Protein AF-A0A4Q3L710-F1 (afdb_monomer_lite)

Foldseek 3Di:
DPDDDDDQDPVNCVVQVPPDPCSSCVPPPQWAFPQDPVVPGTWIGHNNHIDPWDDDPNHID

Radius of gyration: 12.39 Å; chains: 1; bounding box: 28×23×32 Å

Structure (mmCIF, N/CA/C/O backbone):
data_AF-A0A4Q3L710-F1
#
_entry.id   AF-A0A4Q3L710-F1
#
loop_
_atom_site.group_PDB
_atom_site.id
_atom_site.type_symbol
_atom_site.label_atom_id
_atom_site.label_alt_id
_atom_site.label_comp_id
_atom_site.label_asym_id
_atom_site.label_entity_id
_atom_site.label_seq_id
_atom_site.pdbx_PDB_ins_code
_atom_site.Cartn_x
_atom_site.Cartn_y
_atom_site.Cartn_z
_atom_site.occupancy
_atom_site.B_iso_or_equiv
_atom_site.auth_seq_id
_atom_site.auth_comp_id
_atom_site.auth_asym_id
_atom_site.auth_atom_id
_atom_site.pdbx_PDB_model_num
ATOM 1 N N . MET A 1 1 ? -3.539 -13.231 17.770 1.00 68.31 1 MET A N 1
ATOM 2 C CA . MET A 1 1 ? -2.163 -12.712 17.606 1.00 68.31 1 MET A CA 1
ATOM 3 C C . MET A 1 1 ? -2.166 -11.232 17.962 1.00 68.31 1 MET A C 1
ATOM 5 O O . MET A 1 1 ? -2.950 -10.511 17.354 1.00 68.31 1 MET A O 1
ATOM 9 N N . PRO A 1 2 ? -1.379 -10.760 18.940 1.00 89.31 2 PRO A N 1
ATOM 10 C CA . PRO A 1 2 ? -1.330 -9.342 19.288 1.00 89.31 2 PRO A CA 1
ATOM 11 C C . PRO A 1 2 ? -0.416 -8.588 18.310 1.00 89.31 2 PRO A C 1
ATOM 13 O O . PRO A 1 2 ? 0.766 -8.384 18.570 1.00 89.31 2 PRO A O 1
ATOM 16 N N . GLN A 1 3 ? -0.957 -8.216 17.151 1.00 89.94 3 GLN A N 1
ATOM 17 C CA . GLN A 1 3 ? -0.268 -7.406 16.143 1.00 89.94 3 GLN A CA 1
ATOM 18 C C . GLN A 1 3 ? -1.234 -6.372 15.557 1.00 89.94 3 GLN A C 1
ATOM 20 O O . GLN A 1 3 ? -2.436 -6.611 15.469 1.00 89.94 3 GLN A O 1
ATOM 25 N N . SER A 1 4 ? -0.707 -5.213 15.157 1.00 91.69 4 SER A N 1
ATOM 26 C CA . SER A 1 4 ? -1.493 -4.167 14.497 1.00 91.69 4 SER A CA 1
ATOM 27 C C . SER A 1 4 ? -1.607 -4.476 13.004 1.00 91.69 4 SER A C 1
ATOM 29 O O . SER A 1 4 ? -0.589 -4.589 12.325 1.00 91.69 4 SER A O 1
ATOM 31 N N . ILE A 1 5 ? -2.838 -4.623 12.513 1.00 91.88 5 ILE A N 1
ATOM 32 C CA . ILE A 1 5 ? -3.151 -4.979 11.125 1.00 91.88 5 ILE A CA 1
ATOM 33 C C . ILE A 1 5 ? -4.154 -3.958 10.585 1.00 91.88 5 ILE A C 1
ATOM 35 O O . ILE A 1 5 ? -5.088 -3.574 11.285 1.00 91.88 5 ILE A O 1
ATOM 39 N N . GLN A 1 6 ? -3.957 -3.529 9.341 1.00 92.44 6 GLN A N 1
ATOM 40 C CA . GLN A 1 6 ? -4.919 -2.741 8.575 1.00 92.44 6 GLN A CA 1
ATOM 41 C C . GLN A 1 6 ? -5.223 -3.504 7.286 1.00 92.44 6 GLN A C 1
ATOM 43 O O . GLN A 1 6 ? -4.313 -4.063 6.675 1.00 92.44 6 GLN A O 1
ATOM 48 N N . VAL A 1 7 ? -6.491 -3.544 6.889 1.00 94.88 7 VAL A N 1
ATOM 49 C CA . VAL A 1 7 ? -6.944 -4.244 5.683 1.00 94.88 7 VAL A CA 1
ATOM 50 C C . VAL A 1 7 ? -7.691 -3.242 4.821 1.00 94.88 7 VAL A C 1
ATOM 52 O O . VAL A 1 7 ? -8.587 -2.567 5.321 1.00 94.88 7 VAL A O 1
ATOM 55 N N . VAL A 1 8 ? -7.333 -3.162 3.539 1.00 95.75 8 VAL A N 1
ATOM 56 C CA . VAL A 1 8 ? -8.110 -2.425 2.537 1.00 95.75 8 VAL A CA 1
ATOM 57 C C . VAL A 1 8 ? -9.022 -3.430 1.826 1.00 95.75 8 VAL A C 1
ATOM 59 O O . VAL A 1 8 ? -8.514 -4.309 1.127 1.00 95.75 8 VAL A O 1
ATOM 62 N N . PRO A 1 9 ? -10.351 -3.373 2.029 1.00 97.06 9 PRO A N 1
ATOM 63 C CA . PRO A 1 9 ? -11.281 -4.286 1.374 1.00 97.06 9 PRO A CA 1
ATOM 64 C C . PRO A 1 9 ? -11.328 -4.068 -0.138 1.00 97.06 9 PRO A C 1
ATOM 66 O O . PRO A 1 9 ? -11.108 -2.962 -0.628 1.00 97.06 9 PRO A O 1
ATOM 69 N N . ARG A 1 10 ? -11.713 -5.111 -0.880 1.00 95.88 10 ARG A N 1
ATOM 70 C CA . ARG A 1 10 ? -11.848 -5.044 -2.341 1.00 95.88 10 ARG A CA 1
ATOM 71 C C . ARG A 1 10 ? -12.836 -3.967 -2.803 1.00 95.88 10 ARG A C 1
ATOM 73 O O . ARG A 1 10 ? -12.526 -3.260 -3.752 1.00 95.88 10 ARG A O 1
ATOM 80 N N . THR A 1 11 ? -13.963 -3.813 -2.111 1.00 97.25 11 THR A N 1
ATOM 81 C CA . THR A 1 11 ? -14.973 -2.790 -2.428 1.00 97.25 11 THR A CA 1
ATOM 82 C C . THR A 1 11 ? -14.384 -1.382 -2.387 1.00 97.25 11 THR A C 1
ATOM 84 O O . THR A 1 11 ? -14.600 -0.601 -3.298 1.00 97.25 11 THR A O 1
ATOM 87 N N . VAL A 1 12 ? -13.534 -1.090 -1.398 1.00 96.50 12 VAL A N 1
ATOM 88 C CA . VAL A 1 12 ? -12.856 0.209 -1.271 1.00 96.50 12 VAL A CA 1
ATOM 89 C C . VAL A 1 12 ? -11.895 0.465 -2.436 1.00 96.50 12 VAL A C 1
ATOM 91 O O . VAL A 1 12 ? -11.800 1.591 -2.909 1.00 96.50 12 VAL A O 1
ATOM 94 N N . ILE A 1 13 ? -11.196 -0.568 -2.918 1.00 97.00 13 ILE A N 1
ATOM 95 C CA . ILE A 1 13 ? -10.302 -0.468 -4.086 1.00 97.00 13 ILE A CA 1
ATOM 96 C C . ILE A 1 13 ? -11.104 -0.133 -5.350 1.00 97.00 13 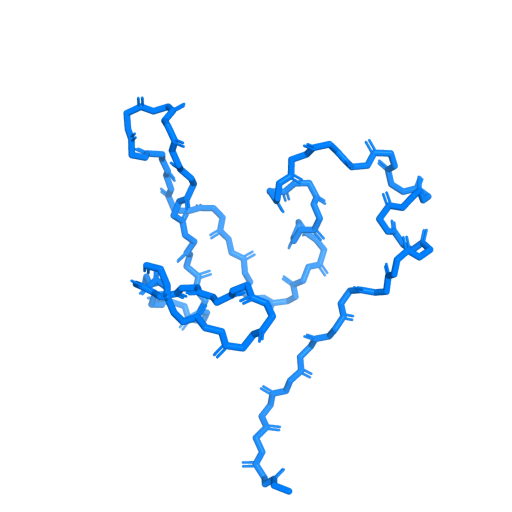ILE A C 1
ATOM 98 O O . ILE A 1 13 ? -10.679 0.695 -6.154 1.00 97.00 13 ILE A O 1
ATOM 102 N N . GLU A 1 14 ? -12.259 -0.778 -5.518 1.00 97.31 14 GLU A N 1
ATOM 103 C CA . GLU A 1 14 ? -13.151 -0.577 -6.663 1.00 97.31 14 GLU A CA 1
ATOM 104 C C . GLU A 1 14 ? -13.809 0.805 -6.634 1.00 97.31 14 GLU A C 1
ATOM 106 O O . GLU A 1 14 ? -13.769 1.508 -7.641 1.00 97.31 14 GLU A O 1
ATOM 111 N N . ASP A 1 15 ? -14.3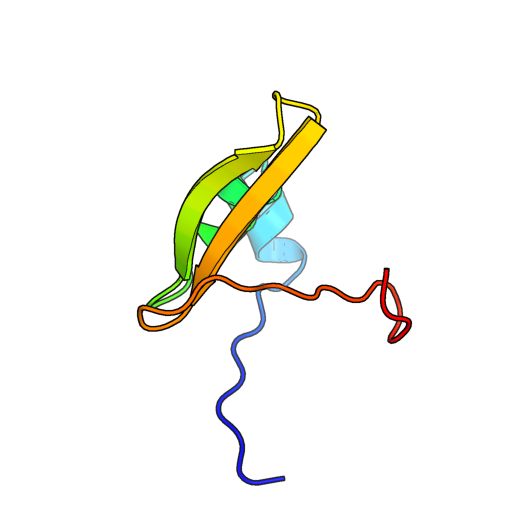11 1.234 -5.475 1.00 97.06 15 ASP A N 1
ATOM 112 C CA . ASP A 1 15 ? -14.909 2.558 -5.276 1.00 97.06 15 ASP A CA 1
ATOM 113 C C . ASP A 1 15 ? -13.900 3.690 -5.530 1.00 97.06 15 ASP A C 1
ATOM 115 O O . ASP A 1 15 ? -14.253 4.746 -6.052 1.00 97.06 15 ASP A O 1
ATOM 119 N N . GLN A 1 16 ? -12.625 3.469 -5.193 1.00 95.31 16 GLN A N 1
ATOM 120 C CA . GLN A 1 16 ? -11.534 4.410 -5.469 1.00 95.31 16 GLN A CA 1
ATOM 121 C C . GLN A 1 16 ? -11.077 4.403 -6.936 1.00 95.31 16 GLN A C 1
ATOM 123 O O . GLN A 1 16 ? -10.242 5.230 -7.301 1.00 95.31 16 GLN A O 1
ATOM 128 N N . ALA A 1 17 ? -11.568 3.473 -7.766 1.00 96.31 17 ALA A N 1
ATOM 129 C CA . ALA A 1 17 ? -11.053 3.202 -9.110 1.00 96.31 17 ALA A CA 1
ATOM 130 C C . ALA A 1 17 ? -9.517 3.043 -9.136 1.00 96.31 17 ALA A C 1
ATOM 132 O O . ALA A 1 17 ? -8.839 3.455 -10.080 1.00 96.31 17 ALA A O 1
ATOM 133 N N . ALA A 1 18 ? -8.959 2.457 -8.073 1.00 95.94 18 ALA A N 1
ATOM 134 C CA . ALA A 1 18 ? -7.523 2.367 -7.869 1.00 95.94 18 ALA A CA 1
ATOM 135 C C . ALA A 1 18 ? -6.900 1.330 -8.816 1.00 95.94 18 ALA A C 1
ATOM 137 O O . ALA A 1 18 ? -7.245 0.146 -8.787 1.00 95.94 18 ALA A O 1
ATOM 138 N N . VAL A 1 19 ? -5.944 1.773 -9.639 1.00 93.69 19 VAL A N 1
ATOM 139 C CA . VAL A 1 19 ? -5.214 0.916 -10.596 1.00 93.69 19 VAL A CA 1
ATOM 140 C C . VAL A 1 19 ? -3.744 0.724 -10.221 1.00 93.69 19 VAL A C 1
ATOM 142 O O . VAL A 1 19 ? -3.064 -0.120 -10.807 1.00 93.69 19 VAL A O 1
ATOM 145 N N . ARG A 1 20 ? -3.243 1.471 -9.230 1.00 91.50 20 ARG A N 1
ATOM 146 C CA . ARG A 1 20 ? -1.892 1.335 -8.668 1.00 91.50 20 ARG A CA 1
ATOM 147 C C . ARG A 1 20 ? -1.958 1.064 -7.171 1.00 91.50 20 ARG A C 1
ATOM 149 O O . ARG A 1 20 ? -2.896 1.469 -6.492 1.00 91.50 20 ARG A O 1
ATOM 156 N N . LEU A 1 21 ? -0.918 0.426 -6.634 1.00 91.12 21 LEU A N 1
ATOM 157 C CA . LEU A 1 21 ? -0.834 0.147 -5.199 1.00 91.12 21 LEU A CA 1
ATOM 158 C C . LEU A 1 21 ? -0.792 1.437 -4.367 1.00 91.12 21 LEU A C 1
ATOM 160 O O . LEU A 1 21 ? -1.426 1.491 -3.317 1.00 91.12 21 LEU A O 1
ATOM 164 N N . THR A 1 22 ? -0.126 2.491 -4.855 1.00 92.00 22 THR A N 1
ATOM 165 C CA . THR A 1 22 ? -0.131 3.809 -4.194 1.00 92.00 22 THR A CA 1
ATOM 166 C C . THR A 1 22 ? -1.542 4.371 -4.017 1.00 92.00 22 THR A C 1
ATOM 168 O O . THR A 1 22 ? -1.848 4.876 -2.939 1.00 92.00 22 THR A O 1
ATOM 171 N N . ASP A 1 23 ? -2.419 4.211 -5.012 1.00 94.62 23 ASP A N 1
ATOM 172 C CA . ASP A 1 23 ? -3.809 4.676 -4.933 1.00 94.62 23 ASP A CA 1
ATOM 173 C C . ASP A 1 23 ? -4.595 3.893 -3.870 1.00 94.62 23 ASP A C 1
ATOM 175 O O . ASP A 1 23 ? -5.408 4.462 -3.149 1.00 94.62 23 ASP A O 1
ATOM 179 N N . VAL A 1 24 ? -4.312 2.595 -3.714 1.00 95.12 24 VAL A N 1
ATOM 180 C CA . VAL A 1 24 ? -4.948 1.733 -2.703 1.00 95.12 24 VAL A CA 1
ATOM 181 C C . VAL A 1 24 ? -4.538 2.124 -1.282 1.00 95.12 24 VAL A C 1
ATOM 183 O O . VAL A 1 24 ? -5.365 2.125 -0.368 1.00 95.12 24 VAL A O 1
ATOM 186 N N . VAL A 1 25 ? -3.255 2.430 -1.065 1.00 94.12 25 VAL A N 1
ATOM 187 C CA . VAL A 1 25 ? -2.716 2.673 0.285 1.00 94.12 25 VAL A CA 1
ATOM 188 C C . VAL A 1 25 ? -2.718 4.141 0.706 1.00 94.12 25 VAL A C 1
ATOM 190 O O . VAL A 1 25 ? -2.362 4.432 1.846 1.00 94.12 25 VAL A O 1
ATOM 193 N N . GLN A 1 26 ? -3.157 5.063 -0.156 1.00 92.19 26 GLN A N 1
ATOM 194 C CA . GLN A 1 26 ? -3.158 6.507 0.122 1.00 92.19 26 GLN A CA 1
ATOM 195 C C . GLN A 1 26 ? -3.949 6.896 1.385 1.00 92.19 26 GLN A C 1
ATOM 197 O O . GLN A 1 26 ? -3.613 7.867 2.054 1.00 92.19 26 GLN A O 1
ATOM 202 N N . ASN A 1 27 ? -4.982 6.115 1.724 1.00 92.06 27 ASN A N 1
ATOM 203 C CA . ASN A 1 27 ? -5.861 6.343 2.874 1.00 92.06 27 ASN A CA 1
ATOM 204 C C . ASN A 1 27 ? -5.492 5.480 4.096 1.00 92.06 27 ASN A C 1
ATOM 206 O O . ASN A 1 27 ? -6.214 5.472 5.094 1.00 92.06 27 ASN A O 1
ATOM 210 N N . VAL A 1 28 ? -4.395 4.719 4.031 1.00 93.56 28 VAL A N 1
ATOM 211 C CA . VAL A 1 28 ? -3.958 3.837 5.118 1.00 93.56 28 VAL A CA 1
ATOM 212 C C . VAL A 1 28 ? -3.050 4.611 6.066 1.00 93.56 28 VAL A C 1
ATOM 214 O O . VAL A 1 28 ? -2.049 5.206 5.665 1.00 93.56 28 VAL A O 1
ATOM 217 N N . SER A 1 29 ? -3.372 4.582 7.359 1.00 93.38 29 SER A N 1
ATOM 218 C CA . SER A 1 29 ? -2.627 5.356 8.349 1.00 93.38 29 SER A CA 1
ATOM 219 C C . SER A 1 29 ? -1.168 4.915 8.419 1.00 93.38 29 SER A C 1
ATOM 221 O O . SER A 1 29 ? -0.864 3.725 8.555 1.00 93.38 29 SER A O 1
ATOM 223 N N . SER A 1 30 ? -0.276 5.909 8.428 1.00 93.25 30 SER A N 1
ATOM 224 C CA . SER A 1 30 ? 1.175 5.736 8.551 1.00 93.25 30 SER A CA 1
ATOM 225 C C . SER A 1 30 ? 1.821 4.952 7.402 1.00 93.25 30 SER A C 1
ATOM 227 O O . SER A 1 30 ? 2.899 4.390 7.609 1.00 93.25 30 SER A O 1
ATOM 229 N N . VAL A 1 31 ? 1.189 4.922 6.223 1.00 94.56 31 VAL A N 1
ATOM 230 C CA . VAL A 1 31 ? 1.753 4.385 4.976 1.00 94.56 31 VAL A CA 1
ATOM 231 C C . VAL A 1 31 ? 1.963 5.533 3.997 1.00 94.56 31 VAL A C 1
ATOM 233 O O . VAL A 1 31 ? 1.047 6.302 3.725 1.00 94.56 31 VAL A O 1
ATOM 236 N N . GLN A 1 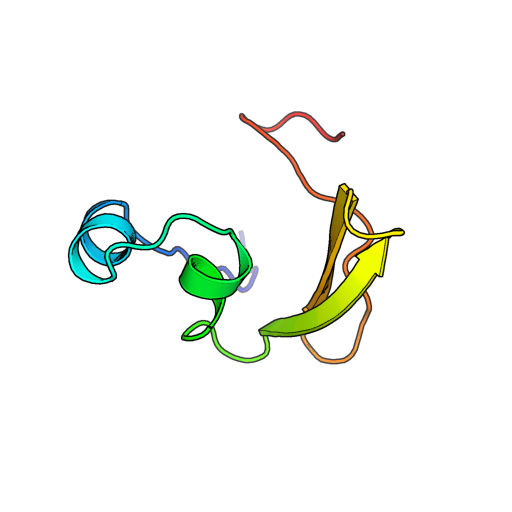32 ? 3.185 5.682 3.498 1.00 94.31 32 GLN A N 1
ATOM 237 C CA . GLN A 1 32 ? 3.572 6.771 2.599 1.00 94.31 32 GLN A CA 1
ATOM 238 C C . GLN A 1 32 ? 4.438 6.219 1.471 1.00 94.31 32 GLN A C 1
ATOM 240 O O . GLN A 1 32 ? 5.276 5.348 1.707 1.00 94.31 32 GLN A O 1
ATOM 245 N N . LEU A 1 33 ? 4.273 6.732 0.252 1.00 92.38 33 LEU A N 1
ATOM 246 C CA . LEU A 1 33 ? 5.191 6.426 -0.842 1.00 92.38 33 LEU A CA 1
ATOM 247 C C . LEU A 1 33 ? 6.579 6.988 -0.498 1.00 92.38 33 LEU A C 1
ATOM 249 O O . LEU A 1 33 ? 6.724 8.176 -0.228 1.00 92.38 33 LEU A O 1
ATOM 253 N N . ASN A 1 34 ? 7.593 6.129 -0.507 1.00 90.75 34 ASN A N 1
ATOM 254 C CA . ASN A 1 34 ? 8.986 6.524 -0.307 1.00 90.75 34 ASN A CA 1
ATOM 255 C C . ASN A 1 34 ? 9.650 6.904 -1.638 1.00 90.75 34 ASN A C 1
ATOM 257 O O . ASN A 1 34 ? 10.412 7.861 -1.717 1.00 90.75 34 ASN A O 1
ATOM 261 N N . GLY A 1 35 ? 9.349 6.158 -2.700 1.00 88.25 35 GLY A N 1
ATOM 262 C CA . GLY A 1 35 ? 9.888 6.408 -4.031 1.00 88.25 35 GLY A CA 1
ATOM 263 C C . GLY A 1 35 ? 9.652 5.234 -4.967 1.00 88.25 35 GLY A C 1
ATOM 264 O O . GLY A 1 35 ? 8.972 4.271 -4.611 1.00 88.25 35 GLY A O 1
ATOM 265 N N . THR A 1 36 ? 10.247 5.291 -6.156 1.00 83.94 36 THR A N 1
ATOM 266 C CA . THR A 1 36 ? 10.167 4.200 -7.132 1.00 83.94 36 THR A CA 1
ATOM 267 C C . THR A 1 36 ? 11.540 3.586 -7.389 1.00 83.94 36 THR A C 1
ATOM 269 O O . THR A 1 36 ? 12.549 4.283 -7.481 1.00 83.94 36 THR A O 1
ATOM 272 N N . ALA A 1 37 ? 11.590 2.267 -7.546 1.00 78.50 37 ALA A N 1
ATOM 273 C CA . ALA A 1 37 ? 12.760 1.546 -8.025 1.00 78.50 37 ALA A CA 1
ATOM 274 C C . ALA A 1 37 ? 12.836 1.667 -9.556 1.00 78.50 37 ALA A C 1
ATOM 276 O O . ALA A 1 37 ? 12.426 0.770 -10.294 1.00 78.50 37 ALA A O 1
ATOM 277 N N . GLY A 1 38 ? 13.284 2.827 -10.046 1.00 76.88 38 GLY A N 1
ATOM 278 C CA . GLY A 1 38 ? 13.447 3.088 -11.480 1.00 76.88 38 GLY A CA 1
ATOM 279 C C . GLY A 1 38 ? 12.151 2.930 -12.277 1.00 76.88 38 GLY A C 1
ATOM 280 O O . GLY A 1 38 ? 12.171 2.336 -13.353 1.00 76.88 38 GLY A O 1
ATOM 281 N N . ASN A 1 39 ? 11.030 3.407 -11.722 1.00 76.19 39 ASN A N 1
ATOM 282 C CA . ASN A 1 39 ? 9.684 3.304 -12.296 1.00 76.19 39 ASN A CA 1
ATOM 283 C C . ASN A 1 39 ? 9.151 1.868 -12.498 1.00 76.19 39 ASN A C 1
ATOM 285 O O . ASN A 1 39 ? 8.165 1.674 -13.203 1.00 76.19 39 ASN A O 1
ATOM 289 N N . ARG A 1 40 ? 9.797 0.857 -11.896 1.00 73.69 40 ARG A N 1
ATOM 290 C CA . ARG A 1 40 ? 9.397 -0.560 -12.003 1.00 73.69 40 ARG A CA 1
ATOM 291 C C . ARG A 1 40 ? 8.668 -1.085 -10.771 1.00 73.69 40 ARG A C 1
ATOM 293 O O . ARG A 1 40 ? 7.878 -2.011 -10.888 1.00 73.69 40 ARG A O 1
ATOM 300 N N . ALA A 1 41 ? 8.943 -0.507 -9.606 1.00 78.81 41 ALA A N 1
ATOM 301 C CA . ALA A 1 41 ? 8.286 -0.860 -8.354 1.00 78.81 41 ALA A CA 1
ATOM 302 C C . ALA A 1 41 ? 8.184 0.363 -7.443 1.00 78.81 41 ALA A C 1
ATOM 304 O O . ALA A 1 41 ? 9.017 1.265 -7.517 1.00 78.81 41 ALA A O 1
ATOM 305 N N . GLU A 1 42 ? 7.175 0.384 -6.584 1.00 87.31 42 GLU A N 1
ATOM 306 C CA . GLU A 1 42 ? 6.962 1.419 -5.574 1.00 87.31 42 GLU A CA 1
ATOM 307 C C . GLU A 1 42 ? 7.521 0.911 -4.236 1.00 87.31 42 GLU A C 1
ATOM 309 O O . GLU A 1 4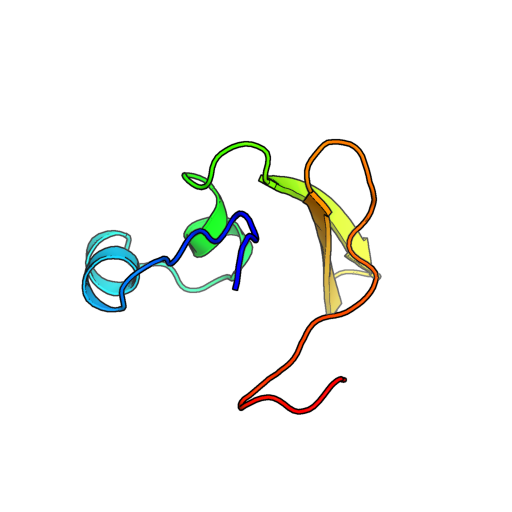2 ? 7.329 -0.246 -3.866 1.00 87.31 42 GLU A O 1
ATOM 314 N N . THR A 1 43 ? 8.260 1.762 -3.527 1.00 90.31 43 THR A N 1
ATOM 315 C CA . THR A 1 43 ? 8.723 1.494 -2.158 1.00 90.31 43 THR A CA 1
ATOM 316 C C . THR A 1 43 ? 7.922 2.353 -1.197 1.00 90.31 43 THR A C 1
ATOM 318 O O . THR A 1 43 ? 7.622 3.506 -1.510 1.00 90.31 43 THR A O 1
ATOM 321 N N . TYR A 1 44 ? 7.596 1.820 -0.024 1.00 93.19 44 TYR A N 1
ATOM 322 C CA . TYR A 1 44 ? 6.741 2.502 0.946 1.00 93.19 44 TYR A CA 1
ATOM 323 C C . TYR A 1 44 ? 7.436 2.646 2.285 1.00 93.19 44 TYR A C 1
ATOM 325 O O . TYR A 1 44 ? 8.164 1.753 2.703 1.00 93.19 44 TYR A O 1
ATOM 333 N N . ASN A 1 45 ? 7.157 3.740 2.979 1.00 94.81 45 ASN A N 1
ATOM 334 C CA . ASN A 1 45 ? 7.460 3.896 4.389 1.00 94.81 45 ASN A CA 1
ATOM 335 C C . ASN A 1 45 ? 6.233 3.512 5.208 1.00 94.81 45 ASN A C 1
ATOM 337 O O . ASN A 1 45 ? 5.140 4.030 4.980 1.00 94.81 45 ASN A O 1
ATOM 341 N N . ILE A 1 46 ? 6.423 2.622 6.177 1.00 94.75 46 ILE A N 1
ATOM 342 C CA . ILE A 1 46 ? 5.400 2.211 7.134 1.00 94.75 46 ILE A CA 1
ATOM 343 C C . ILE A 1 46 ? 5.914 2.572 8.523 1.00 94.75 46 ILE A C 1
ATOM 345 O O . ILE A 1 46 ? 6.918 2.032 8.984 1.00 94.75 46 ILE A O 1
ATOM 349 N N . ARG A 1 47 ? 5.239 3.517 9.188 1.00 94.06 47 ARG A N 1
ATOM 350 C CA . ARG A 1 47 ? 5.624 4.024 10.524 1.00 94.06 47 ARG A CA 1
ATOM 351 C C . ARG A 1 47 ? 7.082 4.512 10.602 1.00 94.06 47 ARG A C 1
ATOM 353 O O . ARG A 1 47 ? 7.755 4.290 11.602 1.00 94.06 47 ARG A O 1
ATOM 360 N N . GLY A 1 48 ? 7.559 5.171 9.545 1.00 94.06 48 GLY A N 1
ATOM 361 C CA . GLY A 1 48 ? 8.907 5.755 9.479 1.00 94.06 48 GLY A CA 1
ATOM 362 C C . GLY A 1 48 ? 10.015 4.813 8.995 1.00 94.06 48 GLY A C 1
ATOM 363 O O . GLY A 1 48 ? 11.157 5.247 8.893 1.00 94.06 48 GLY A O 1
ATOM 364 N N . PHE A 1 49 ? 9.699 3.559 8.660 1.00 94.50 49 PHE A N 1
ATOM 365 C CA . PHE A 1 49 ? 10.667 2.587 8.145 1.00 94.50 49 PHE A CA 1
ATOM 366 C C . PHE A 1 49 ? 10.316 2.160 6.723 1.00 94.50 49 PHE A C 1
ATOM 368 O O . PHE A 1 49 ? 9.146 1.919 6.423 1.00 94.50 49 PHE A O 1
ATOM 375 N N . VAL A 1 50 ? 11.328 2.001 5.867 1.00 92.81 50 VAL A N 1
ATOM 376 C CA . VAL A 1 50 ? 11.137 1.488 4.505 1.00 92.81 50 VAL A CA 1
ATOM 377 C C . VAL A 1 50 ? 10.688 0.026 4.570 1.00 92.81 50 VAL A C 1
ATOM 379 O O . VAL A 1 50 ? 11.380 -0.832 5.123 1.00 92.81 50 VAL A O 1
ATOM 382 N N . ALA A 1 51 ? 9.537 -0.270 3.978 1.00 90.50 51 ALA A N 1
ATOM 383 C CA . ALA A 1 51 ? 9.045 -1.620 3.776 1.00 90.50 51 ALA A CA 1
ATOM 384 C C . ALA A 1 51 ? 9.916 -2.323 2.730 1.00 90.50 51 ALA A C 1
ATOM 386 O O . ALA A 1 51 ? 9.917 -1.971 1.552 1.00 90.50 51 ALA A O 1
ATOM 387 N N . SER A 1 52 ? 10.669 -3.323 3.176 1.00 83.88 52 SER A N 1
ATOM 388 C CA . SER A 1 52 ? 11.608 -4.081 2.343 1.00 83.88 52 SER A CA 1
ATOM 389 C C . SER A 1 52 ? 11.029 -5.379 1.784 1.00 83.88 52 SER A C 1
ATOM 391 O O . SER A 1 52 ? 11.699 -6.059 1.014 1.00 83.88 52 SER A O 1
ATOM 393 N N . ARG A 1 53 ? 9.813 -5.758 2.196 1.00 85.44 53 ARG A N 1
ATOM 394 C CA . ARG A 1 53 ? 9.185 -7.038 1.856 1.00 85.44 53 ARG A CA 1
ATOM 395 C C . ARG A 1 53 ? 7.709 -6.844 1.555 1.00 85.44 53 ARG A C 1
ATOM 397 O O . ARG A 1 53 ? 7.023 -6.105 2.259 1.00 85.44 53 ARG A O 1
ATOM 404 N N . TYR A 1 54 ? 7.223 -7.573 0.565 1.00 89.56 54 TYR A N 1
ATOM 405 C CA . TYR A 1 54 ? 5.804 -7.772 0.303 1.00 89.56 54 TYR A CA 1
ATOM 406 C C . TYR A 1 54 ? 5.567 -9.249 -0.009 1.00 89.56 54 TYR A C 1
ATOM 408 O O . TYR A 1 54 ? 6.504 -9.998 -0.289 1.00 89.56 54 TYR A O 1
ATOM 416 N N . ALA A 1 55 ? 4.316 -9.680 0.105 1.00 92.69 55 ALA A N 1
ATOM 417 C CA . ALA A 1 55 ? 3.933 -11.053 -0.165 1.00 92.69 55 ALA A CA 1
ATOM 418 C C . ALA A 1 55 ? 2.657 -11.090 -1.001 1.00 92.69 55 ALA A C 1
ATOM 420 O O . ALA A 1 55 ? 1.742 -10.297 -0.779 1.00 92.69 55 ALA A O 1
ATOM 421 N N . ILE A 1 56 ? 2.585 -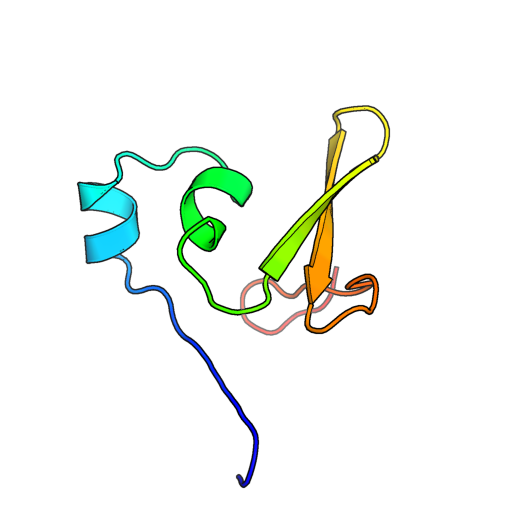12.038 -1.930 1.00 93.25 56 ILE A N 1
ATOM 422 C CA . ILE A 1 56 ? 1.386 -12.329 -2.719 1.00 93.25 56 ILE A CA 1
ATOM 423 C C . ILE A 1 56 ? 0.935 -13.734 -2.337 1.00 93.25 56 ILE A C 1
ATOM 425 O O . ILE A 1 56 ? 1.728 -14.673 -2.359 1.00 93.25 56 ILE A O 1
ATOM 429 N N . ASN A 1 57 ? -0.329 -13.879 -1.930 1.00 94.50 57 ASN A N 1
ATOM 430 C CA . ASN A 1 57 ? -0.884 -15.150 -1.444 1.00 94.50 57 ASN A CA 1
ATOM 431 C C . ASN A 1 57 ? -0.070 -15.791 -0.297 1.00 94.50 57 ASN A C 1
ATOM 433 O O . ASN A 1 57 ? -0.028 -17.009 -0.166 1.00 94.50 57 ASN A O 1
ATOM 437 N N . GLY A 1 58 ? 0.599 -14.972 0.524 1.00 93.06 58 GLY A N 1
ATOM 438 C CA . GLY A 1 58 ? 1.428 -15.432 1.645 1.00 93.06 58 GLY A CA 1
ATOM 439 C C . GLY A 1 58 ? 2.882 -15.777 1.297 1.00 93.06 58 GLY A C 1
ATOM 440 O O . GLY A 1 58 ? 3.657 -16.056 2.209 1.00 93.06 58 GLY A O 1
ATOM 441 N N . PHE A 1 59 ? 3.285 -15.703 0.026 1.00 95.38 59 PHE A N 1
ATOM 442 C CA . PHE A 1 59 ? 4.660 -15.963 -0.411 1.00 95.38 59 PHE A CA 1
ATOM 443 C C . PHE A 1 59 ? 5.424 -14.658 -0.629 1.00 95.38 59 PHE A C 1
ATOM 445 O O . PHE A 1 59 ? 4.928 -13.764 -1.315 1.00 95.38 59 PHE A O 1
ATOM 452 N N . ALA A 1 60 ? 6.618 -14.548 -0.042 1.00 89.31 60 ALA A N 1
ATOM 453 C CA . ALA A 1 60 ? 7.483 -13.380 -0.202 1.00 89.31 60 ALA A CA 1
ATOM 454 C C . ALA A 1 60 ? 8.089 -13.310 -1.617 1.00 89.31 60 ALA A C 1
ATOM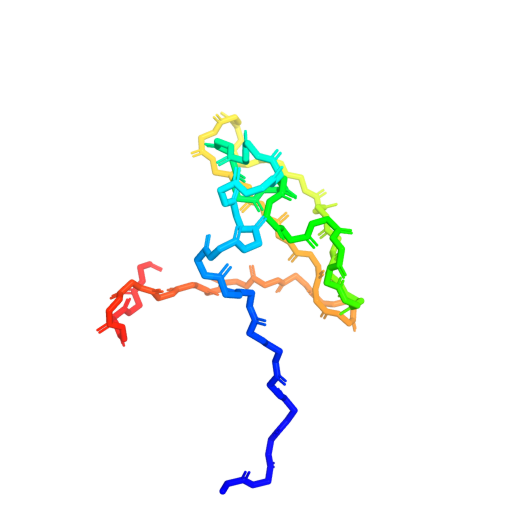 456 O O . ALA A 1 60 ? 8.435 -14.349 -2.182 1.00 89.31 60 ALA A O 1
ATOM 457 N N . LEU A 1 61 ? 8.231 -12.088 -2.140 1.00 80.56 61 LEU A N 1
ATOM 458 C CA . LEU A 1 61 ? 8.854 -11.750 -3.429 1.00 80.56 61 LEU A CA 1
ATOM 459 C C . LEU A 1 61 ? 10.112 -10.896 -3.243 1.00 80.56 61 LEU A C 1
ATOM 461 O O . LEU A 1 61 ? 10.173 -10.147 -2.238 1.00 80.56 61 LEU A O 1
#

Sequence (61 aa):
MPQSIQVVPRTVIEDQAAVRLTDVVQNVSSVQLNGTAGNRAETYNIRGFVASRYAINGFAL

Secondary structure (DSSP, 8-state):
---------HHHHHHTT--SHHHHHTTSTTEEEEEESTTS-EEEEETTEE----EETTEE-

pLDDT: mean 90.96, std 6.23, range [68.31, 97.31]